Protein AF-A0A7S3QHR6-F1 (afdb_monomer_lite)

Sequence (155 aa):
MIGVDGLAINPASSTQLCAFLFGGAANLKTKVRTETTRVFKVARDEIPDKAMALYRERDAQPNEQSSDALDSDERQPDEFDSMKAAQLKALCKEYGLKVSGKKAELQERLRGHFLAVGQDSNEMQQDDFEELPTDELKQICVTRGLSPDGTRKAL

Structure (mmCIF, N/CA/C/O backbone):
data_AF-A0A7S3QHR6-F1
#
_entry.id   AF-A0A7S3QHR6-F1
#
loop_
_atom_site.group_PDB
_atom_site.id
_atom_site.type_symbol
_atom_site.label_atom_id
_atom_site.label_alt_id
_atom_site.label_comp_id
_atom_site.label_asym_id
_atom_site.label_entity_id
_atom_site.label_seq_id
_atom_site.pdbx_PDB_ins_code
_atom_site.Cartn_x
_atom_site.Cartn_y
_atom_site.Cartn_z
_atom_site.occupancy
_atom_site.B_iso_or_equiv
_atom_site.auth_seq_id
_atom_site.auth_comp_id
_atom_site.auth_asym_id
_atom_site.auth_atom_id
_atom_site.pdbx_PDB_model_num
ATOM 1 N N . MET A 1 1 ? 29.631 -16.824 -10.879 1.00 58.88 1 MET A N 1
ATOM 2 C CA . MET A 1 1 ? 28.511 -15.897 -11.147 1.00 58.88 1 MET A CA 1
ATOM 3 C C . MET A 1 1 ? 29.075 -14.489 -11.224 1.00 58.88 1 MET A C 1
ATOM 5 O O . MET A 1 1 ? 29.748 -14.072 -10.287 1.00 58.88 1 MET A O 1
ATOM 9 N N . ILE A 1 2 ? 28.886 -13.810 -12.353 1.00 69.88 2 ILE A N 1
ATOM 10 C CA . ILE A 1 2 ? 29.294 -12.412 -12.548 1.00 69.88 2 ILE A CA 1
ATOM 11 C C . ILE A 1 2 ? 28.082 -11.550 -12.188 1.00 69.88 2 ILE A C 1
ATOM 13 O O . ILE A 1 2 ? 26.972 -11.855 -12.622 1.00 69.88 2 ILE A O 1
ATOM 17 N N . GLY A 1 3 ? 28.278 -10.548 -11.335 1.00 62.84 3 GLY A N 1
ATOM 18 C CA . GLY A 1 3 ? 27.219 -9.632 -10.925 1.00 62.84 3 GLY A CA 1
ATOM 19 C C . GLY A 1 3 ? 26.941 -8.557 -11.966 1.00 62.84 3 GLY A C 1
ATOM 20 O O . GLY A 1 3 ? 27.655 -8.433 -12.957 1.00 62.84 3 GLY A O 1
ATOM 21 N N . VAL A 1 4 ? 25.901 -7.763 -11.715 1.00 64.25 4 VAL A N 1
ATOM 22 C CA . VAL A 1 4 ? 25.466 -6.658 -12.589 1.00 64.25 4 VAL A CA 1
ATOM 23 C C . VAL A 1 4 ? 26.580 -5.638 -12.869 1.00 64.25 4 VAL A C 1
ATOM 25 O O . VAL A 1 4 ? 26.637 -5.082 -13.959 1.00 64.25 4 VAL A O 1
ATOM 28 N N . ASP A 1 5 ? 27.527 -5.490 -11.940 1.00 63.56 5 ASP A N 1
ATOM 29 C CA . ASP A 1 5 ? 28.674 -4.580 -12.052 1.00 63.56 5 ASP A CA 1
ATOM 30 C C . ASP A 1 5 ? 29.863 -5.187 -12.827 1.00 63.56 5 ASP A C 1
ATOM 32 O O . ASP A 1 5 ? 30.954 -4.620 -12.851 1.00 63.56 5 ASP A O 1
ATOM 36 N N . GLY A 1 6 ? 29.716 -6.392 -13.391 1.00 66.56 6 GLY A N 1
ATOM 37 C CA . GLY A 1 6 ? 30.811 -7.123 -14.042 1.00 66.56 6 GLY A CA 1
ATOM 38 C C . GLY A 1 6 ? 31.851 -7.708 -13.075 1.00 66.56 6 GLY A C 1
ATOM 39 O O . GLY A 1 6 ? 32.764 -8.412 -13.505 1.00 66.56 6 GLY A O 1
ATOM 40 N N . LEU A 1 7 ? 31.711 -7.470 -11.766 1.00 72.25 7 LEU A N 1
ATOM 41 C CA . LEU A 1 7 ? 32.540 -8.073 -10.721 1.00 72.25 7 LEU A CA 1
ATOM 42 C C . LEU A 1 7 ? 32.029 -9.469 -10.336 1.00 72.25 7 LEU A C 1
ATOM 44 O O . LEU A 1 7 ? 30.829 -9.748 -10.360 1.00 72.25 7 LEU A O 1
ATOM 48 N N . ALA A 1 8 ? 32.945 -10.354 -9.939 1.00 78.25 8 ALA A N 1
ATOM 49 C CA . ALA A 1 8 ? 32.590 -11.667 -9.409 1.00 78.25 8 ALA A CA 1
ATOM 50 C C . ALA A 1 8 ? 31.777 -11.525 -8.107 1.00 78.25 8 ALA A C 1
ATOM 52 O O . ALA A 1 8 ? 32.209 -10.852 -7.170 1.00 78.25 8 ALA A O 1
ATOM 53 N N . ILE A 1 9 ? 30.609 -12.174 -8.048 1.00 78.69 9 ILE A N 1
ATOM 54 C CA . ILE A 1 9 ? 29.774 -12.210 -6.839 1.00 78.69 9 ILE A CA 1
ATOM 55 C C . ILE A 1 9 ? 30.421 -13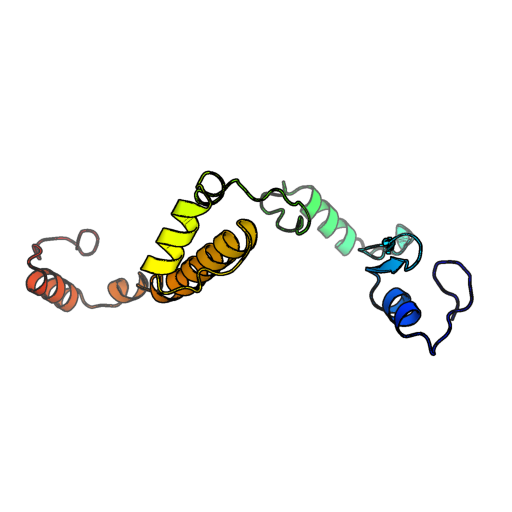.131 -5.810 1.00 78.69 9 ILE A C 1
ATOM 57 O O . ILE A 1 9 ? 30.798 -14.260 -6.135 1.00 78.69 9 ILE A O 1
ATOM 61 N N . ASN A 1 10 ? 30.474 -12.682 -4.557 1.00 82.62 10 ASN A N 1
ATOM 62 C CA . ASN A 1 10 ? 30.795 -13.540 -3.429 1.00 82.62 10 ASN A CA 1
ATOM 63 C C . ASN A 1 10 ? 29.533 -14.309 -2.979 1.00 82.62 10 ASN A C 1
ATOM 65 O O . ASN A 1 10 ? 28.631 -13.695 -2.401 1.00 82.62 10 ASN A O 1
ATOM 69 N N . PRO A 1 11 ? 29.460 -15.642 -3.166 1.00 81.38 11 PRO A N 1
ATOM 70 C CA . PRO A 1 11 ? 28.297 -16.436 -2.770 1.00 81.38 11 PRO A CA 1
ATOM 71 C C . PRO A 1 11 ? 28.110 -16.535 -1.248 1.00 81.38 11 PRO A C 1
ATOM 73 O O . PRO A 1 11 ? 27.046 -16.935 -0.795 1.00 81.38 11 PRO A O 1
ATOM 76 N N . ALA A 1 12 ? 29.105 -16.161 -0.440 1.00 88.00 12 ALA A N 1
ATOM 77 C CA . ALA A 1 12 ? 28.960 -16.089 1.014 1.00 88.00 12 ALA A CA 1
ATOM 78 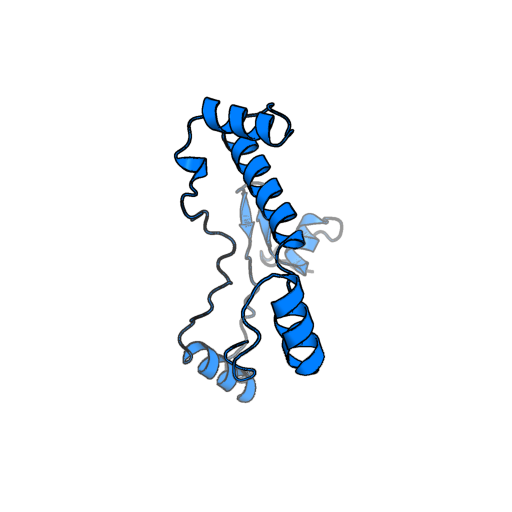C C . ALA A 1 12 ? 28.346 -14.757 1.493 1.00 88.00 12 ALA A C 1
ATOM 80 O O . ALA A 1 12 ? 28.041 -14.607 2.675 1.00 88.00 12 ALA A O 1
ATOM 81 N N . SER A 1 13 ? 28.175 -13.768 0.607 1.00 83.94 13 SER A N 1
ATOM 82 C CA . SER A 1 13 ? 27.611 -12.465 0.964 1.00 83.94 13 SER A CA 1
ATOM 83 C C . SER A 1 13 ? 26.102 -12.451 0.736 1.00 83.94 13 SER A C 1
ATOM 85 O O . SER A 1 13 ? 25.635 -12.317 -0.394 1.00 83.94 13 SER A O 1
ATOM 87 N N . SER A 1 14 ? 25.330 -12.528 1.823 1.00 82.00 14 SER A N 1
ATOM 88 C CA . SER A 1 14 ? 23.865 -12.435 1.770 1.00 82.00 14 SER A CA 1
ATOM 89 C C . SER A 1 14 ? 23.393 -11.133 1.122 1.00 82.00 14 SER A C 1
ATOM 91 O O . SER A 1 14 ? 22.438 -11.148 0.361 1.00 82.00 14 SER A O 1
ATOM 93 N N . THR A 1 15 ? 24.093 -10.018 1.339 1.00 74.12 15 THR A N 1
ATOM 94 C CA . THR A 1 15 ? 23.754 -8.728 0.725 1.00 74.12 15 THR A CA 1
ATOM 95 C C . THR A 1 15 ? 23.947 -8.744 -0.790 1.00 74.12 15 THR A C 1
ATOM 97 O O . THR A 1 15 ? 23.076 -8.270 -1.517 1.00 74.12 15 THR A O 1
ATOM 100 N N . GLN A 1 16 ? 25.060 -9.306 -1.281 1.00 75.94 16 GLN A N 1
ATOM 101 C CA . GLN A 1 16 ? 25.301 -9.420 -2.725 1.00 75.94 16 GLN A CA 1
ATOM 102 C C . GLN A 1 16 ? 24.342 -10.422 -3.372 1.00 75.94 16 GLN A C 1
ATOM 104 O O . GLN A 1 16 ? 23.852 -10.170 -4.470 1.00 75.94 16 GLN A O 1
ATOM 109 N N . LEU A 1 17 ? 24.021 -11.519 -2.679 1.00 79.00 17 LEU A N 1
ATOM 110 C CA . LEU A 1 17 ? 23.022 -12.484 -3.131 1.00 79.00 17 LEU A CA 1
ATOM 111 C C . LEU A 1 17 ? 21.611 -11.893 -3.147 1.00 79.00 17 LEU A C 1
ATOM 113 O O . LEU A 1 17 ? 20.915 -12.063 -4.137 1.00 79.00 17 LEU A O 1
ATOM 117 N N . CYS A 1 18 ? 21.193 -11.157 -2.118 1.00 73.50 18 CYS A N 1
ATOM 118 C CA . CYS A 1 18 ? 19.891 -10.489 -2.094 1.00 73.50 18 CYS A CA 1
ATOM 119 C C . CYS A 1 18 ? 19.776 -9.444 -3.209 1.00 73.50 18 CYS A C 1
ATOM 121 O O . CYS A 1 18 ? 18.768 -9.418 -3.912 1.00 73.50 18 CYS A O 1
ATOM 123 N N . ALA A 1 19 ? 20.827 -8.648 -3.442 1.00 72.38 19 ALA A N 1
ATOM 124 C CA . ALA A 1 19 ? 20.883 -7.738 -4.585 1.00 72.38 19 ALA A CA 1
ATOM 125 C C . ALA A 1 19 ? 20.758 -8.502 -5.919 1.00 72.38 19 ALA A C 1
ATOM 127 O O . ALA A 1 19 ? 19.963 -8.125 -6.782 1.00 72.38 19 ALA A O 1
ATOM 128 N N . PHE A 1 20 ? 21.482 -9.619 -6.063 1.00 73.19 20 PHE A N 1
ATOM 129 C CA . PHE A 1 20 ? 21.485 -10.450 -7.269 1.00 73.19 20 PHE A CA 1
ATOM 130 C C . PHE A 1 20 ? 20.242 -11.331 -7.458 1.00 73.19 20 PHE A C 1
ATOM 132 O O . PHE A 1 20 ? 19.916 -11.661 -8.596 1.00 73.19 20 PHE A O 1
ATOM 139 N N . LEU A 1 21 ? 19.467 -11.653 -6.423 1.00 76.88 21 LEU A N 1
ATOM 140 C CA . LEU A 1 21 ? 18.244 -12.472 -6.519 1.00 76.88 21 LEU A CA 1
ATOM 141 C C . LEU A 1 21 ? 16.973 -11.626 -6.595 1.00 76.88 21 LEU A C 1
ATOM 143 O O . LEU A 1 21 ? 16.134 -11.870 -7.456 1.00 76.88 21 LEU A O 1
ATOM 147 N N . PHE A 1 22 ? 16.865 -10.601 -5.751 1.00 71.44 22 PHE A N 1
ATOM 148 C CA . PHE A 1 22 ? 15.621 -9.850 -5.570 1.00 71.44 22 PHE A CA 1
ATOM 149 C C . PHE A 1 22 ? 15.689 -8.413 -6.096 1.00 71.44 22 PHE A C 1
ATOM 151 O O . PHE A 1 22 ? 14.651 -7.811 -6.342 1.00 71.44 22 PHE A O 1
ATOM 158 N N . GLY A 1 23 ? 16.891 -7.870 -6.336 1.00 67.31 23 GLY A N 1
ATOM 159 C CA . GLY A 1 23 ? 17.039 -6.429 -6.580 1.00 67.31 23 GLY A CA 1
ATOM 160 C C . GLY A 1 23 ? 16.729 -5.623 -5.310 1.00 67.31 23 GLY A C 1
ATOM 161 O O . GLY A 1 23 ? 16.272 -6.172 -4.308 1.00 67.31 23 GLY A O 1
ATOM 162 N N . GLY A 1 24 ? 17.029 -4.325 -5.292 1.00 64.31 24 GLY A N 1
ATOM 163 C CA . GLY A 1 24 ? 16.596 -3.461 -4.187 1.00 64.31 24 GLY A CA 1
ATOM 164 C C . GLY A 1 24 ? 17.467 -3.415 -2.925 1.00 64.31 24 GLY A C 1
ATOM 165 O O . GLY A 1 24 ? 17.002 -2.898 -1.909 1.00 64.31 24 GLY A O 1
ATOM 166 N N . ALA A 1 25 ? 18.716 -3.892 -2.939 1.00 64.06 25 ALA A N 1
ATOM 167 C CA . ALA A 1 25 ? 19.618 -3.672 -1.804 1.00 64.06 25 ALA A CA 1
ATOM 168 C C . ALA A 1 25 ? 20.186 -2.241 -1.836 1.00 64.06 25 ALA A C 1
ATOM 170 O O . ALA A 1 25 ? 20.760 -1.806 -2.831 1.00 64.06 25 ALA A O 1
ATOM 171 N N . ALA A 1 26 ? 20.077 -1.489 -0.740 1.00 68.38 26 ALA A N 1
ATOM 172 C CA . ALA A 1 26 ? 20.746 -0.194 -0.649 1.00 68.38 26 ALA A CA 1
ATOM 173 C C . ALA A 1 26 ? 22.270 -0.390 -0.662 1.00 68.38 26 ALA A C 1
ATOM 175 O O . ALA A 1 26 ? 22.810 -1.183 0.116 1.00 68.38 26 ALA A O 1
ATOM 176 N N . ASN A 1 27 ? 22.981 0.346 -1.519 1.00 67.00 27 ASN A N 1
ATOM 177 C CA . ASN A 1 27 ? 24.438 0.348 -1.479 1.00 67.00 27 ASN A CA 1
ATOM 178 C C . ASN A 1 27 ? 24.886 0.894 -0.113 1.00 67.00 27 ASN A C 1
ATOM 180 O O . ASN A 1 27 ? 24.547 2.014 0.264 1.00 67.00 27 ASN A O 1
ATOM 184 N N . LEU A 1 28 ? 25.654 0.109 0.644 1.00 61.06 28 LEU A N 1
ATOM 185 C CA . LEU A 1 28 ? 26.057 0.453 2.015 1.00 61.06 28 LEU A CA 1
ATOM 186 C C . LEU A 1 28 ? 26.847 1.771 2.105 1.00 61.06 28 LEU A C 1
ATOM 188 O O . LEU A 1 28 ? 26.809 2.426 3.146 1.00 61.06 28 LEU A O 1
ATOM 192 N N . LYS A 1 29 ? 27.537 2.163 1.025 1.00 66.19 29 LYS A N 1
ATOM 193 C CA . LYS A 1 29 ? 28.389 3.356 0.961 1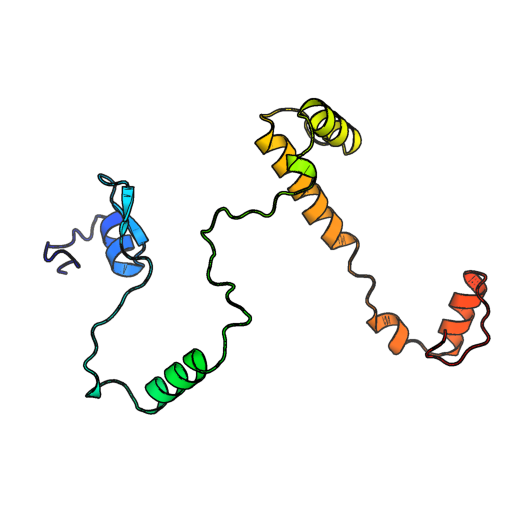.00 66.19 29 LYS A CA 1
ATOM 194 C C . LYS A 1 29 ? 27.643 4.594 0.467 1.00 66.19 29 LYS A C 1
ATOM 196 O O . LYS A 1 29 ? 27.858 5.671 1.009 1.00 66.19 29 LYS A O 1
ATOM 201 N N . THR A 1 30 ? 26.785 4.461 -0.544 1.00 71.12 30 THR A N 1
ATOM 202 C CA . THR A 1 30 ? 26.057 5.607 -1.123 1.00 71.12 30 THR A CA 1
ATOM 203 C C . THR A 1 30 ? 24.641 5.761 -0.578 1.00 71.12 30 THR A C 1
ATOM 205 O O . THR A 1 30 ? 24.023 6.791 -0.817 1.00 71.12 30 THR A O 1
ATOM 208 N N . LYS A 1 31 ? 24.118 4.759 0.145 1.00 73.12 31 LYS A N 1
ATOM 209 C CA . LYS A 1 31 ? 22.733 4.668 0.651 1.00 73.12 31 LYS A CA 1
ATOM 210 C C . LYS A 1 31 ? 21.650 4.764 -0.433 1.00 73.12 31 LYS A C 1
ATOM 212 O O . LYS A 1 31 ? 20.470 4.722 -0.109 1.00 73.12 31 LYS A O 1
ATOM 217 N N . VAL A 1 32 ? 22.038 4.823 -1.706 1.00 73.75 32 VAL A N 1
ATOM 218 C CA . VAL A 1 32 ? 21.125 4.807 -2.847 1.00 73.75 32 VAL A CA 1
ATOM 219 C C . VAL A 1 32 ? 20.635 3.377 -3.052 1.00 73.75 32 VAL A C 1
ATOM 221 O O . VAL A 1 32 ? 21.426 2.426 -3.038 1.00 73.75 32 VAL A O 1
ATOM 224 N N . ARG A 1 33 ? 19.320 3.226 -3.213 1.00 67.50 33 ARG A N 1
ATOM 225 C CA . ARG A 1 33 ? 18.674 1.952 -3.529 1.00 67.50 33 ARG A CA 1
ATOM 226 C C . ARG A 1 33 ? 19.114 1.533 -4.930 1.00 67.50 33 ARG A C 1
ATOM 228 O O . ARG A 1 33 ? 18.871 2.265 -5.886 1.00 67.50 33 ARG A O 1
ATOM 235 N N . THR A 1 34 ? 19.814 0.408 -5.055 1.00 62.66 34 THR A N 1
ATOM 236 C CA . THR A 1 34 ? 20.073 -0.148 -6.386 1.00 62.66 34 THR A CA 1
ATOM 237 C C . THR A 1 34 ? 18.766 -0.729 -6.921 1.00 62.66 34 THR A C 1
ATOM 239 O O . THR A 1 34 ? 17.954 -1.220 -6.141 1.00 62.66 34 THR A O 1
ATOM 242 N N . GLU A 1 35 ? 18.545 -0.553 -8.224 1.00 62.38 35 GLU A N 1
ATOM 243 C CA . GLU A 1 35 ? 17.353 -0.876 -9.027 1.00 62.38 35 GLU A CA 1
ATOM 244 C C . GLU A 1 35 ? 16.190 -1.582 -8.300 1.00 62.38 35 GLU A C 1
ATOM 246 O O . GLU A 1 35 ? 16.293 -2.729 -7.858 1.00 62.38 35 GLU A O 1
ATOM 251 N N . THR A 1 36 ? 15.047 -0.892 -8.236 1.00 63.09 36 THR A N 1
ATOM 252 C CA . THR A 1 36 ? 13.786 -1.407 -7.675 1.00 63.09 36 THR A CA 1
ATOM 253 C C . THR A 1 36 ? 13.139 -2.473 -8.566 1.00 63.09 36 THR A C 1
ATOM 255 O O . THR A 1 36 ? 12.481 -3.375 -8.057 1.00 63.09 36 THR A O 1
ATOM 258 N N . THR A 1 37 ? 13.375 -2.413 -9.881 1.00 59.16 37 THR A N 1
ATOM 259 C CA . THR A 1 37 ? 12.800 -3.328 -10.876 1.00 59.16 37 THR A CA 1
ATOM 260 C C . THR A 1 37 ? 13.884 -3.777 -11.842 1.00 59.16 37 THR A C 1
ATOM 262 O O . THR A 1 37 ? 14.614 -2.948 -12.382 1.00 59.16 37 THR A O 1
ATOM 265 N N . ARG A 1 38 ? 13.972 -5.086 -12.105 1.00 63.16 38 ARG A N 1
ATOM 266 C CA . ARG A 1 38 ? 14.886 -5.609 -13.127 1.00 63.16 38 ARG A CA 1
ATOM 267 C C . ARG A 1 38 ? 14.321 -5.377 -14.511 1.00 63.16 38 ARG A C 1
ATOM 269 O O . ARG A 1 38 ? 13.268 -5.916 -14.845 1.00 63.16 38 ARG A O 1
ATOM 276 N N . VAL A 1 39 ? 15.069 -4.652 -15.332 1.00 66.12 39 VAL A N 1
ATOM 277 C CA . VAL A 1 39 ? 14.792 -4.548 -16.763 1.00 66.12 39 VAL A CA 1
ATOM 278 C C . VAL A 1 39 ? 15.716 -5.510 -17.493 1.00 66.12 39 VAL A C 1
ATOM 280 O O . VAL A 1 39 ? 16.923 -5.290 -17.593 1.00 66.12 39 VAL A O 1
ATOM 283 N N . PHE A 1 40 ? 15.150 -6.592 -18.016 1.00 68.94 40 PHE A N 1
ATOM 284 C CA . PHE A 1 40 ? 15.869 -7.444 -18.953 1.00 68.94 40 PHE A CA 1
ATOM 285 C C . PHE A 1 40 ? 15.835 -6.778 -20.327 1.00 68.94 40 PHE A C 1
ATOM 287 O O . PHE A 1 40 ? 14.766 -6.487 -20.863 1.00 68.94 40 PHE A O 1
ATOM 294 N N . LYS A 1 41 ? 17.011 -6.519 -20.901 1.00 78.75 41 LYS A N 1
ATOM 295 C CA . LYS A 1 41 ? 17.123 -6.049 -22.283 1.00 78.75 41 LYS A CA 1
ATOM 296 C C . LYS A 1 41 ? 16.882 -7.243 -23.204 1.00 78.75 41 LYS A C 1
ATOM 298 O O . LYS A 1 41 ? 17.807 -7.998 -23.478 1.00 78.75 41 LYS A O 1
ATOM 303 N N . VAL A 1 42 ? 15.633 -7.425 -23.617 1.00 81.25 42 VAL A N 1
ATOM 304 C CA . VAL A 1 42 ? 15.209 -8.469 -24.558 1.00 81.25 42 VAL A CA 1
ATOM 305 C C . VAL A 1 42 ? 15.092 -7.846 -25.947 1.00 81.25 42 VAL A C 1
ATOM 307 O O . VAL A 1 42 ? 14.566 -6.738 -26.086 1.00 81.25 42 VAL A O 1
ATOM 310 N N . ALA A 1 43 ? 15.615 -8.523 -26.971 1.00 87.69 43 ALA A N 1
ATOM 311 C CA . ALA A 1 43 ? 15.465 -8.061 -28.346 1.00 87.69 43 ALA A CA 1
ATOM 312 C C . ALA A 1 43 ? 13.978 -8.036 -28.724 1.00 87.69 43 ALA A C 1
ATOM 314 O O . ALA A 1 43 ? 13.204 -8.900 -28.318 1.00 87.69 43 ALA A O 1
ATOM 315 N N . ARG A 1 44 ? 13.565 -7.042 -29.517 1.00 84.19 44 ARG A N 1
ATOM 316 C CA . ARG A 1 44 ? 12.155 -6.821 -29.875 1.00 84.19 44 ARG A CA 1
ATOM 317 C C . ARG A 1 44 ? 11.490 -8.067 -30.476 1.00 84.19 44 ARG A C 1
ATOM 319 O O . ARG A 1 44 ? 10.301 -8.264 -30.226 1.00 84.19 44 ARG A O 1
ATOM 326 N N . ASP A 1 45 ? 12.260 -8.860 -31.217 1.00 88.94 45 ASP A N 1
ATOM 327 C CA . ASP A 1 45 ? 11.824 -10.050 -31.957 1.00 88.94 45 ASP A CA 1
ATOM 328 C C . ASP A 1 45 ? 11.587 -11.275 -31.058 1.00 88.94 45 ASP A C 1
ATOM 330 O O . ASP A 1 45 ? 10.859 -12.189 -31.432 1.00 88.94 45 ASP A O 1
ATOM 334 N N . GLU A 1 46 ? 12.170 -11.298 -29.857 1.00 90.38 46 GLU A N 1
ATOM 335 C CA . GLU A 1 46 ? 12.003 -12.396 -28.893 1.00 90.38 46 GLU A CA 1
ATOM 336 C C . GLU A 1 46 ? 10.738 -12.234 -28.036 1.00 90.38 46 GLU A C 1
ATOM 338 O O . GLU A 1 46 ? 10.348 -13.148 -27.309 1.00 90.38 46 GLU A O 1
ATOM 343 N N . ILE A 1 47 ? 10.084 -11.070 -28.104 1.00 86.75 47 ILE A N 1
ATOM 344 C CA . ILE A 1 47 ? 8.889 -10.769 -27.318 1.00 86.75 47 ILE A CA 1
ATOM 345 C C . ILE A 1 47 ? 7.656 -11.262 -28.086 1.00 86.75 47 ILE A C 1
ATOM 347 O O . ILE A 1 47 ? 7.371 -10.728 -29.159 1.00 86.75 47 ILE A O 1
ATOM 351 N N . PRO A 1 48 ? 6.865 -12.208 -27.541 1.00 93.38 48 PRO A N 1
ATOM 352 C CA . PRO A 1 48 ? 5.659 -12.687 -28.207 1.00 93.38 48 PRO A CA 1
ATOM 353 C C . PRO A 1 48 ? 4.671 -11.552 -28.501 1.00 93.38 48 PRO A C 1
ATOM 355 O O . PRO A 1 48 ? 4.409 -10.710 -27.637 1.00 93.38 48 PRO A O 1
ATOM 358 N N . ASP A 1 49 ? 4.033 -11.583 -29.673 1.00 90.75 49 ASP A N 1
ATOM 359 C CA . ASP A 1 49 ? 3.059 -10.560 -30.093 1.00 90.75 49 ASP A CA 1
ATOM 360 C C . ASP A 1 49 ? 1.919 -10.378 -29.088 1.00 90.75 49 ASP A C 1
ATOM 362 O O . ASP A 1 49 ? 1.471 -9.261 -28.823 1.00 90.75 49 ASP A O 1
ATOM 366 N N . LYS A 1 50 ? 1.503 -11.479 -28.452 1.00 90.94 50 LYS A N 1
ATOM 367 C CA . LYS A 1 50 ? 0.505 -11.472 -27.381 1.00 90.94 50 LYS A CA 1
ATOM 368 C C . LYS A 1 50 ? 0.944 -10.619 -26.186 1.00 90.94 50 LYS A C 1
ATOM 370 O O . LYS A 1 50 ? 0.131 -9.876 -25.651 1.00 90.94 50 LYS A O 1
ATOM 375 N N . ALA A 1 51 ? 2.212 -10.701 -25.774 1.00 85.50 51 ALA A N 1
ATOM 376 C CA . ALA A 1 51 ? 2.731 -9.897 -24.668 1.00 85.50 51 ALA A CA 1
ATOM 377 C C . ALA A 1 51 ? 2.754 -8.408 -25.043 1.00 85.50 51 ALA A C 1
ATOM 379 O O . ALA A 1 51 ? 2.313 -7.569 -24.264 1.00 85.50 51 ALA A O 1
ATOM 380 N N . MET A 1 52 ? 3.175 -8.083 -26.269 1.00 87.38 52 MET A N 1
ATOM 381 C CA . MET A 1 52 ? 3.185 -6.703 -26.768 1.00 87.38 52 MET A CA 1
ATOM 382 C C . MET A 1 52 ? 1.795 -6.078 -26.860 1.00 87.38 52 MET A C 1
ATOM 384 O O . MET A 1 52 ? 1.647 -4.890 -26.576 1.00 87.38 52 MET A O 1
ATOM 388 N N . ALA A 1 53 ? 0.785 -6.850 -27.264 1.00 91.12 53 ALA A N 1
ATOM 389 C CA . ALA A 1 53 ? -0.595 -6.380 -27.315 1.00 91.12 53 ALA A CA 1
ATOM 390 C C . ALA A 1 53 ? -1.117 -6.010 -25.916 1.00 91.12 53 ALA A C 1
ATOM 392 O O . ALA A 1 53 ? -1.688 -4.936 -25.755 1.00 91.12 53 ALA A O 1
ATOM 393 N N . LEU A 1 54 ? -0.831 -6.837 -24.903 1.00 88.62 54 LEU A N 1
ATOM 394 C CA . LEU A 1 54 ? -1.233 -6.585 -23.514 1.00 88.62 54 LEU A CA 1
ATOM 395 C C . LEU A 1 54 ? -0.602 -5.311 -22.931 1.00 88.62 54 LEU A C 1
ATOM 397 O O . LEU A 1 54 ? -1.277 -4.556 -22.236 1.00 88.62 54 LEU A O 1
ATOM 401 N N . TYR A 1 55 ? 0.678 -5.045 -23.219 1.00 84.31 55 TYR A N 1
ATOM 402 C CA . TYR A 1 55 ? 1.322 -3.798 -22.783 1.00 84.31 55 TYR A CA 1
ATOM 403 C C . TYR A 1 55 ? 0.693 -2.568 -23.443 1.00 84.31 55 TYR A C 1
ATOM 405 O O . TYR A 1 55 ? 0.414 -1.586 -22.766 1.00 84.31 55 TYR A O 1
ATOM 413 N N . ARG A 1 56 ? 0.402 -2.642 -24.748 1.00 90.31 56 ARG A N 1
ATOM 414 C CA . ARG A 1 56 ? -0.262 -1.549 -25.477 1.00 90.31 56 ARG A CA 1
ATOM 415 C C . ARG A 1 56 ? -1.664 -1.266 -24.949 1.00 90.31 56 ARG A C 1
ATOM 417 O O . ARG A 1 56 ? -2.049 -0.109 -24.871 1.00 90.31 56 ARG A O 1
ATOM 424 N N . GLU A 1 57 ? -2.418 -2.309 -24.613 1.00 89.19 57 GLU A N 1
ATOM 425 C CA . GLU A 1 57 ? -3.758 -2.177 -24.042 1.00 89.19 57 GLU A CA 1
ATOM 426 C C . GLU A 1 57 ? -3.715 -1.507 -22.664 1.00 89.19 57 GLU A C 1
ATOM 428 O O . GLU A 1 57 ? -4.499 -0.598 -22.409 1.00 89.19 57 GLU A O 1
ATOM 433 N N . ARG A 1 58 ? -2.752 -1.886 -21.815 1.00 81.19 58 ARG A N 1
ATOM 434 C CA . ARG A 1 58 ? -2.522 -1.241 -20.515 1.00 81.19 58 ARG A CA 1
ATOM 435 C C . ARG A 1 58 ? -2.164 0.235 -20.659 1.00 81.19 58 ARG A C 1
ATOM 437 O O . ARG A 1 58 ? -2.759 1.054 -19.976 1.00 81.19 58 ARG A O 1
ATOM 444 N N . ASP A 1 59 ? -1.218 0.565 -21.535 1.00 81.00 59 ASP A N 1
ATOM 445 C CA . ASP A 1 59 ? -0.764 1.949 -21.724 1.00 81.00 59 ASP A CA 1
ATOM 446 C C . ASP A 1 59 ? -1.843 2.829 -22.387 1.00 81.00 59 ASP A C 1
ATOM 448 O O . ASP A 1 59 ? -1.841 4.048 -22.219 1.00 81.00 59 ASP A O 1
ATOM 452 N N . ALA A 1 60 ? -2.767 2.224 -23.146 1.00 83.69 60 ALA A N 1
ATOM 453 C CA . ALA A 1 60 ? -3.908 2.904 -23.757 1.00 83.69 60 ALA A CA 1
ATOM 454 C C . ALA A 1 60 ? -5.075 3.131 -22.783 1.00 83.69 60 ALA A C 1
ATOM 456 O O . ALA A 1 60 ? -5.884 4.033 -23.012 1.00 83.69 60 ALA A O 1
ATOM 457 N N . GLN A 1 61 ? -5.180 2.334 -21.715 1.00 77.69 61 GLN A N 1
ATOM 458 C CA . GLN A 1 61 ? -6.133 2.584 -20.640 1.00 77.69 61 GLN A CA 1
ATOM 459 C C . GLN A 1 61 ? -5.575 3.703 -19.740 1.00 77.69 61 GLN A C 1
ATOM 461 O O . GLN A 1 61 ? -4.515 3.527 -19.137 1.00 77.69 61 GLN A O 1
ATOM 466 N N . PRO A 1 62 ? -6.234 4.875 -19.641 1.00 63.88 62 PRO A N 1
ATOM 467 C CA . PRO A 1 62 ? -5.811 5.915 -18.714 1.00 63.88 62 PRO A CA 1
ATOM 468 C C . PRO A 1 62 ? -5.846 5.347 -17.293 1.00 63.88 62 PRO A C 1
ATOM 470 O O . PRO A 1 62 ? -6.831 4.755 -16.858 1.00 63.88 62 PRO A O 1
ATOM 473 N N . ASN A 1 63 ? -4.724 5.480 -16.598 1.00 57.41 63 ASN A N 1
ATOM 474 C CA . ASN A 1 63 ? -4.479 4.885 -15.296 1.00 57.41 63 ASN A CA 1
ATOM 475 C C . ASN A 1 63 ? -5.339 5.564 -14.209 1.00 57.41 63 ASN A C 1
ATOM 477 O O . ASN A 1 63 ? -4.860 6.461 -13.523 1.00 57.41 63 ASN A O 1
ATOM 481 N N . GLU A 1 64 ? -6.603 5.165 -14.046 1.00 56.09 64 GLU A N 1
ATOM 482 C CA . GLU A 1 64 ? -7.459 5.637 -12.938 1.00 56.09 64 GLU A CA 1
ATOM 483 C C . GLU A 1 64 ? -7.176 4.906 -11.610 1.00 56.09 64 GLU A C 1
ATOM 485 O O . GLU A 1 64 ? -7.780 5.203 -10.582 1.00 56.09 64 GLU A O 1
ATOM 490 N N . GLN A 1 65 ? -6.220 3.972 -11.598 1.00 49.28 65 GLN A N 1
ATOM 491 C CA . GLN A 1 65 ? -5.771 3.257 -10.403 1.00 49.28 65 GLN A CA 1
ATOM 492 C C . GLN A 1 65 ? -4.243 3.117 -10.389 1.00 49.28 65 GLN A C 1
ATOM 494 O O . GLN A 1 65 ? -3.688 2.020 -10.362 1.00 49.28 65 GLN A O 1
ATOM 499 N N . SER A 1 66 ? -3.528 4.244 -10.350 1.00 45.94 66 SER A N 1
ATOM 500 C CA . SER A 1 66 ? -2.127 4.248 -9.928 1.00 45.94 66 SER A CA 1
ATOM 501 C C . SER A 1 66 ? -2.044 4.086 -8.403 1.00 45.94 66 SER A C 1
ATOM 503 O O . SER A 1 66 ? -1.831 5.056 -7.679 1.00 45.94 66 SER A O 1
ATOM 505 N N . SER A 1 67 ? -2.199 2.861 -7.897 1.00 45.81 67 SER A N 1
ATOM 506 C CA . SER A 1 67 ? -1.791 2.506 -6.527 1.00 45.81 67 SER A CA 1
ATOM 507 C C . SER A 1 67 ? -0.301 2.134 -6.426 1.00 45.81 67 SER A C 1
ATOM 509 O O . SER A 1 67 ? 0.156 1.723 -5.366 1.00 45.81 67 SER A O 1
ATOM 511 N N . ASP A 1 68 ? 0.474 2.303 -7.504 1.00 40.72 68 ASP A N 1
ATOM 512 C CA . ASP A 1 68 ? 1.906 1.960 -7.585 1.00 40.72 68 ASP A CA 1
ATOM 513 C C . ASP A 1 68 ? 2.856 3.143 -7.295 1.00 40.72 68 ASP A C 1
ATOM 515 O O . ASP A 1 68 ? 3.985 3.212 -7.778 1.00 40.72 68 ASP A O 1
ATOM 519 N N . ALA A 1 69 ? 2.412 4.067 -6.438 1.00 45.72 69 ALA A N 1
ATOM 520 C CA . ALA A 1 69 ? 3.237 5.102 -5.816 1.00 45.72 69 ALA A CA 1
ATOM 521 C C . ALA A 1 69 ? 3.315 4.899 -4.290 1.00 45.72 69 ALA A C 1
ATOM 523 O O . ALA A 1 69 ? 3.042 5.806 -3.510 1.00 45.72 69 ALA A O 1
ATOM 524 N N . LEU A 1 70 ? 3.707 3.707 -3.832 1.00 46.25 70 LEU A N 1
ATOM 525 C CA . LEU A 1 70 ? 4.106 3.487 -2.433 1.00 46.25 70 LEU A CA 1
ATOM 526 C C . LEU A 1 70 ? 5.556 3.956 -2.197 1.00 46.25 70 LEU A C 1
ATOM 528 O O . LEU A 1 70 ? 6.403 3.162 -1.802 1.00 46.25 70 LEU A O 1
ATOM 532 N N . ASP A 1 71 ? 5.843 5.225 -2.503 1.00 46.03 71 ASP A N 1
ATOM 533 C CA . ASP A 1 71 ? 6.892 6.055 -1.876 1.00 46.03 71 ASP A CA 1
ATOM 534 C C . ASP A 1 71 ? 6.760 7.503 -2.378 1.00 46.03 71 ASP A C 1
ATOM 536 O O . ASP A 1 71 ? 7.613 8.060 -3.068 1.00 46.03 71 ASP A O 1
ATOM 540 N N . SER A 1 72 ? 5.621 8.122 -2.097 1.00 43.47 72 SER A N 1
ATOM 541 C CA . SER A 1 72 ? 5.537 9.575 -2.037 1.00 43.47 72 SER A CA 1
ATOM 542 C C . SER A 1 72 ? 4.994 9.892 -0.658 1.00 43.47 72 SER A C 1
ATOM 544 O O . SER A 1 72 ? 3.867 9.530 -0.331 1.00 43.47 72 SER A O 1
ATOM 546 N N . ASP A 1 73 ? 5.822 10.526 0.168 1.00 48.94 73 ASP A N 1
ATOM 547 C CA . ASP A 1 73 ? 5.470 11.117 1.464 1.00 48.94 73 ASP A CA 1
ATOM 548 C C . ASP A 1 73 ? 4.493 12.302 1.282 1.00 48.94 73 ASP A C 1
ATOM 550 O O . ASP A 1 73 ? 4.605 13.336 1.925 1.00 48.94 73 ASP A O 1
ATOM 554 N N . GLU A 1 74 ? 3.521 12.172 0.378 1.00 48.41 74 GLU A N 1
ATOM 555 C CA . GLU A 1 74 ? 2.378 13.065 0.237 1.00 48.41 74 GLU A CA 1
ATOM 556 C C . GLU A 1 74 ? 1.229 12.495 1.066 1.00 48.41 74 GLU A C 1
ATOM 558 O O . GLU A 1 74 ? 0.161 12.137 0.567 1.00 48.41 74 GLU A O 1
ATOM 563 N N . ARG A 1 75 ? 1.460 12.376 2.379 1.00 59.66 75 ARG A N 1
ATOM 564 C CA . ARG A 1 75 ? 0.344 12.209 3.309 1.00 59.66 75 ARG A CA 1
ATOM 565 C C . ARG A 1 75 ? -0.524 13.453 3.191 1.00 59.66 75 ARG A C 1
ATOM 567 O O . ARG A 1 75 ? -0.039 14.562 3.421 1.00 59.66 75 ARG A O 1
ATOM 574 N N . GLN A 1 76 ? -1.796 13.269 2.833 1.00 64.19 76 GLN A N 1
ATOM 575 C CA . GLN A 1 76 ? -2.760 14.352 2.953 1.00 64.19 76 GLN A CA 1
ATOM 576 C C . GLN A 1 76 ? -2.697 14.887 4.391 1.00 64.19 76 GLN A C 1
ATOM 578 O O . GLN A 1 76 ? -2.592 14.091 5.328 1.00 64.19 76 GLN A O 1
ATOM 583 N N . PRO A 1 77 ? -2.680 16.216 4.579 1.00 68.06 77 PRO A N 1
ATOM 584 C CA . PRO A 1 77 ? -2.653 16.788 5.913 1.00 68.06 77 PRO A CA 1
ATOM 585 C C . PRO A 1 77 ? -3.931 16.373 6.642 1.00 68.06 77 PRO A C 1
ATOM 587 O O . PRO A 1 77 ? -5.026 16.808 6.284 1.00 68.06 77 PRO A O 1
ATOM 590 N N . ASP A 1 78 ? -3.788 15.529 7.661 1.00 77.75 78 ASP A N 1
ATOM 591 C CA . ASP A 1 78 ? -4.926 15.088 8.461 1.00 77.75 78 ASP A CA 1
ATOM 592 C C . ASP A 1 78 ? -5.297 16.167 9.485 1.00 77.75 78 ASP A C 1
ATOM 594 O O . ASP A 1 78 ? -4.490 17.028 9.857 1.00 77.75 78 ASP A O 1
ATOM 598 N N . GLU A 1 79 ? -6.495 16.060 10.058 1.00 83.94 79 GLU A N 1
ATOM 599 C CA . GLU A 1 79 ? -6.946 16.919 11.160 1.00 83.94 79 GLU A CA 1
ATOM 600 C C . GLU A 1 79 ? -5.926 16.963 12.318 1.00 83.94 79 GLU A C 1
ATOM 602 O O . GLU A 1 79 ? -5.654 18.025 12.892 1.00 83.94 79 GLU A O 1
ATOM 607 N N . PHE A 1 80 ? -5.260 15.836 12.595 1.00 86.00 80 PHE A N 1
ATOM 608 C CA . PHE A 1 80 ? -4.238 15.724 13.637 1.00 86.00 80 PHE A CA 1
ATOM 609 C C . PHE A 1 80 ? -2.973 16.555 13.374 1.00 86.00 80 PHE A C 1
ATOM 611 O O . PHE A 1 80 ? -2.240 16.852 14.326 1.00 86.00 80 PHE A O 1
ATOM 618 N N . ASP A 1 81 ? -2.687 16.944 12.128 1.00 86.19 81 ASP A N 1
ATOM 619 C CA . ASP A 1 81 ? -1.514 17.758 11.783 1.00 86.19 81 ASP A CA 1
ATOM 620 C C . ASP A 1 81 ? -1.692 19.220 12.199 1.00 86.19 81 ASP A C 1
ATOM 622 O O . ASP A 1 81 ? -0.751 19.836 12.726 1.00 86.19 81 ASP A O 1
ATOM 626 N N . SER A 1 82 ? -2.928 19.713 12.112 1.00 86.56 82 SER A N 1
ATOM 627 C CA . SER A 1 82 ? -3.330 21.053 12.555 1.00 86.56 82 SER A CA 1
ATOM 628 C C . SER A 1 82 ? -3.384 21.212 14.086 1.00 86.56 82 SER A C 1
ATOM 630 O O . SER A 1 82 ? -3.218 22.318 14.609 1.00 86.56 82 SER A O 1
ATOM 632 N N . MET A 1 83 ? -3.546 20.112 14.832 1.00 86.56 83 MET A N 1
ATOM 633 C CA . MET A 1 83 ? -3.680 20.140 16.290 1.00 86.56 83 MET A CA 1
ATOM 634 C C . MET A 1 83 ? -2.362 20.426 17.024 1.00 86.56 83 MET A C 1
ATOM 636 O O . MET A 1 83 ? -1.263 19.995 16.646 1.00 86.56 83 MET A O 1
ATOM 640 N N . LYS A 1 84 ? -2.467 21.126 18.160 1.00 89.56 84 LYS A N 1
ATOM 641 C CA . LYS A 1 84 ? -1.328 21.357 19.063 1.00 89.56 84 LYS A CA 1
ATOM 642 C C . LYS A 1 84 ? -1.009 20.090 19.856 1.00 89.56 84 LYS A C 1
ATOM 644 O O . LYS A 1 84 ? -1.894 19.327 20.228 1.00 89.56 84 LYS A O 1
ATOM 649 N N . ALA A 1 85 ? 0.259 19.916 20.234 1.00 85.94 85 ALA A N 1
ATOM 650 C CA . ALA A 1 85 ? 0.695 18.760 21.026 1.00 85.94 85 ALA A CA 1
ATOM 651 C C . ALA A 1 85 ? -0.069 18.600 22.358 1.00 85.94 85 ALA A C 1
ATOM 653 O O . ALA A 1 85 ? -0.249 17.481 22.823 1.00 85.94 85 ALA A O 1
ATOM 654 N N . ALA A 1 86 ? -0.544 19.694 22.965 1.00 89.12 86 ALA A N 1
ATOM 655 C CA . ALA A 1 86 ? -1.382 19.636 24.164 1.00 89.12 86 ALA A CA 1
ATOM 656 C C . ALA A 1 86 ? -2.759 18.995 23.898 1.00 89.12 86 ALA A C 1
ATOM 658 O O . ALA A 1 86 ? -3.216 18.195 24.706 1.00 89.12 86 ALA A O 1
ATOM 659 N N . GLN A 1 87 ? -3.379 19.296 22.751 1.00 90.06 87 GLN A N 1
ATOM 660 C CA . GLN A 1 87 ? -4.669 18.728 22.340 1.00 90.06 87 GLN A CA 1
ATOM 661 C C . GLN A 1 87 ? -4.528 17.242 22.000 1.00 90.06 87 GLN A C 1
ATOM 663 O O . GLN A 1 87 ? -5.295 16.428 22.498 1.00 90.06 87 GLN A O 1
ATOM 668 N N . LEU A 1 88 ? -3.478 16.867 21.260 1.00 90.94 88 LEU A N 1
ATOM 669 C CA . LEU A 1 88 ? -3.189 15.460 20.949 1.00 90.94 88 LEU A CA 1
ATOM 670 C C . LEU A 1 88 ? -2.978 14.620 22.219 1.00 90.94 88 LEU A C 1
ATOM 672 O O . LEU A 1 88 ? -3.418 13.476 22.294 1.00 90.94 88 LEU A O 1
ATOM 676 N N . LYS A 1 89 ? -2.338 15.192 23.246 1.00 90.12 89 LYS A N 1
ATOM 677 C CA . LYS A 1 89 ? -2.170 14.538 24.552 1.00 90.12 89 LYS A CA 1
ATOM 678 C C . LYS A 1 89 ? -3.483 14.398 25.320 1.00 90.12 89 LYS A C 1
ATOM 680 O O . LYS A 1 89 ? -3.673 13.373 25.969 1.00 90.12 89 LYS A O 1
ATOM 685 N N . ALA A 1 90 ? -4.353 15.409 25.265 1.00 92.44 90 ALA A N 1
ATOM 686 C CA . ALA A 1 90 ? -5.679 15.346 25.872 1.00 92.44 90 ALA A CA 1
ATOM 687 C C . ALA A 1 90 ? -6.517 14.238 25.222 1.00 92.44 90 ALA A C 1
ATOM 689 O O . ALA A 1 90 ? -6.989 13.362 25.937 1.00 92.44 90 ALA A O 1
ATOM 690 N N . LEU A 1 91 ? -6.553 14.187 23.886 1.00 89.56 91 LEU A N 1
ATOM 691 C CA . LEU A 1 91 ? -7.227 13.122 23.139 1.00 89.56 91 LEU A CA 1
ATOM 692 C C . LEU A 1 91 ? -6.658 11.743 23.480 1.00 89.56 91 LEU A C 1
ATOM 694 O O . LEU A 1 91 ? -7.411 10.831 23.800 1.00 89.56 91 LEU A O 1
ATOM 698 N N . CYS A 1 92 ? -5.329 11.584 23.510 1.00 90.75 92 CYS A N 1
ATOM 699 C CA . CYS A 1 92 ? -4.732 10.313 23.935 1.00 90.75 92 CYS A CA 1
ATOM 700 C C . CYS A 1 92 ? -5.210 9.902 25.335 1.00 90.75 92 CYS A C 1
ATOM 702 O O . CYS A 1 92 ? -5.493 8.734 25.558 1.00 90.75 92 CYS A O 1
ATOM 704 N N . LYS A 1 93 ? -5.331 10.847 26.273 1.00 92.38 93 LYS A N 1
ATOM 705 C CA . LYS A 1 93 ? -5.810 10.562 27.630 1.00 92.38 93 LYS A CA 1
ATOM 706 C C . LYS A 1 93 ? -7.296 10.185 27.659 1.00 92.38 93 LYS A C 1
ATOM 708 O O . LYS A 1 93 ? -7.653 9.288 28.415 1.00 92.38 93 LYS A O 1
ATOM 713 N N . GLU A 1 94 ? -8.131 10.848 26.863 1.00 91.38 94 GLU A N 1
ATOM 714 C CA . GLU A 1 94 ? -9.568 10.555 26.741 1.00 91.38 94 GLU A CA 1
ATOM 715 C C . GLU A 1 94 ? -9.814 9.149 26.185 1.00 91.38 94 GLU A C 1
ATOM 717 O O . GLU A 1 94 ? -10.614 8.404 26.742 1.00 91.38 94 GLU A O 1
ATOM 722 N N . TYR A 1 95 ? -9.047 8.744 25.170 1.00 89.00 95 TYR A N 1
ATOM 723 C CA . TYR A 1 95 ? -9.101 7.393 24.598 1.00 89.00 95 TYR A CA 1
ATOM 724 C C . TYR A 1 95 ? -8.296 6.346 25.394 1.00 89.00 95 TYR A C 1
ATOM 726 O O . TYR A 1 95 ? -8.107 5.227 24.928 1.00 89.00 95 TYR A O 1
ATOM 734 N N . GLY A 1 96 ? -7.767 6.686 26.577 1.00 89.50 96 GLY A N 1
ATOM 735 C CA . GLY A 1 96 ? -6.987 5.752 27.405 1.00 89.50 96 GLY A CA 1
ATOM 736 C C . GLY A 1 96 ? -5.641 5.318 26.799 1.00 89.50 96 GLY A C 1
ATOM 737 O O . GLY A 1 96 ? -5.015 4.367 27.269 1.00 89.50 96 GLY A O 1
ATOM 738 N N . LEU A 1 97 ? -5.163 6.018 25.771 1.00 89.12 97 LEU A N 1
ATOM 739 C CA . LEU A 1 97 ? -3.891 5.784 25.100 1.00 89.12 97 LEU A CA 1
ATOM 740 C C . LEU A 1 97 ? -2.732 6.391 25.901 1.00 89.12 97 LEU A C 1
ATOM 742 O O . LEU A 1 97 ? -2.841 7.411 26.587 1.00 89.12 97 LEU A O 1
ATOM 746 N N . LYS A 1 98 ? -1.547 5.790 25.766 1.00 90.56 98 LYS A N 1
ATOM 747 C CA . LYS A 1 98 ? -0.325 6.305 26.398 1.00 90.56 98 LYS A CA 1
ATOM 748 C C . LYS A 1 98 ? -0.056 7.745 25.924 1.00 90.56 98 LYS A C 1
ATOM 750 O O . LYS A 1 98 ? -0.137 8.035 24.737 1.00 90.56 98 LYS A O 1
ATOM 755 N N . VAL A 1 99 ? 0.330 8.643 26.833 1.00 88.81 99 VAL A N 1
ATOM 756 C CA . VAL A 1 99 ? 0.562 10.083 26.540 1.00 88.81 99 VAL A CA 1
ATOM 757 C C . VAL A 1 99 ? 2.061 10.412 26.358 1.00 88.81 99 VAL A C 1
ATOM 759 O O . VAL A 1 99 ? 2.494 11.562 26.354 1.00 88.81 99 VAL A O 1
ATOM 762 N N . SER A 1 100 ? 2.894 9.381 26.221 1.00 86.25 100 SER A N 1
ATOM 763 C CA . SER A 1 100 ? 4.349 9.506 26.086 1.00 86.25 100 SER A CA 1
ATOM 764 C C . SER A 1 100 ? 4.762 9.519 24.614 1.00 86.25 100 SER A C 1
ATOM 766 O O . SER A 1 100 ? 4.257 8.693 23.845 1.00 86.25 100 SER A O 1
ATOM 768 N N . GLY A 1 101 ? 5.663 10.439 24.251 1.00 85.88 101 GLY A N 1
ATOM 769 C CA . GLY A 1 101 ? 6.257 10.532 22.916 1.00 85.88 101 GLY A CA 1
ATOM 770 C C . GLY A 1 101 ? 6.384 11.953 22.360 1.00 85.88 101 GLY A C 1
ATOM 771 O O . GLY A 1 101 ? 5.962 12.935 22.988 1.00 85.88 101 GLY A O 1
ATOM 772 N N . LYS A 1 102 ? 6.974 12.056 21.163 1.00 89.56 102 LYS A N 1
ATOM 773 C CA . LYS A 1 102 ? 6.980 13.282 20.334 1.00 89.56 102 LYS A CA 1
ATOM 774 C C . LYS A 1 102 ? 5.602 13.505 19.684 1.00 89.56 102 LYS A C 1
ATOM 776 O O . LYS A 1 102 ? 4.774 12.602 19.665 1.00 89.56 102 LYS A O 1
ATOM 781 N N . LYS A 1 103 ? 5.351 14.699 19.119 1.00 87.94 103 LYS A N 1
ATOM 782 C CA . LYS A 1 103 ? 4.074 15.030 18.439 1.00 87.94 103 LYS A CA 1
ATOM 783 C C . LYS A 1 103 ? 3.699 13.972 17.388 1.00 87.94 103 LYS A C 1
ATOM 785 O O . LYS A 1 103 ? 2.580 13.481 17.425 1.00 87.94 103 LYS A O 1
ATOM 790 N N . ALA A 1 104 ? 4.653 13.582 16.540 1.00 88.12 104 ALA A N 1
ATOM 791 C CA . ALA A 1 104 ? 4.453 12.579 15.492 1.00 88.12 104 ALA A CA 1
ATOM 792 C C . ALA A 1 104 ? 4.000 11.214 16.042 1.00 88.12 104 ALA A C 1
ATOM 794 O O . ALA A 1 104 ? 3.041 10.638 15.546 1.00 88.12 104 ALA A O 1
ATOM 795 N N . GLU A 1 105 ? 4.620 10.742 17.127 1.00 88.94 105 GLU A N 1
ATOM 796 C CA . GLU A 1 105 ? 4.271 9.460 17.759 1.00 88.94 105 GLU A CA 1
ATOM 797 C C . GLU A 1 105 ? 2.864 9.480 18.378 1.00 88.94 105 GLU A C 1
ATOM 799 O O . GLU A 1 105 ? 2.174 8.464 18.394 1.00 88.94 105 GLU A O 1
ATOM 804 N N . LEU A 1 106 ? 2.421 10.634 18.894 1.00 89.81 106 LEU A N 1
ATOM 805 C CA . LEU A 1 106 ? 1.055 10.801 19.401 1.00 89.81 106 LEU A CA 1
ATOM 806 C C . LEU A 1 106 ? 0.030 10.790 18.260 1.00 89.81 106 LEU A C 1
ATOM 808 O O . LEU A 1 106 ? -1.019 10.167 18.402 1.00 89.81 106 LEU A O 1
ATOM 812 N N . GLN A 1 107 ? 0.335 11.443 17.133 1.00 90.94 107 GLN A N 1
ATOM 813 C CA . GLN A 1 107 ? -0.530 11.440 15.947 1.00 90.94 107 GLN A CA 1
ATOM 814 C C . GLN A 1 107 ? -0.660 10.032 15.365 1.00 90.94 107 GLN A C 1
ATOM 816 O O . GLN A 1 107 ? -1.767 9.580 15.104 1.00 90.94 107 GLN A O 1
ATOM 821 N N . GLU A 1 108 ? 0.455 9.319 15.204 1.00 89.69 108 GLU A N 1
ATOM 822 C CA . GLU A 1 108 ? 0.464 7.941 14.708 1.00 89.69 108 GLU A CA 1
ATOM 823 C C . GLU A 1 108 ? -0.309 6.996 15.634 1.00 89.69 108 GLU A C 1
ATOM 825 O O . GLU A 1 108 ? -1.093 6.176 15.162 1.00 89.69 108 GLU A O 1
ATOM 830 N N . ARG A 1 109 ? -0.174 7.162 16.956 1.00 91.19 109 ARG A N 1
ATOM 831 C CA . ARG A 1 109 ? -0.938 6.383 17.938 1.00 91.19 109 ARG A CA 1
ATOM 832 C C . ARG A 1 109 ? -2.443 6.626 17.834 1.00 91.19 109 ARG A C 1
ATOM 834 O O . ARG A 1 109 ? -3.207 5.667 17.896 1.00 91.19 109 ARG A O 1
ATOM 841 N N . LEU A 1 110 ? -2.864 7.882 17.682 1.00 90.00 110 LEU A N 1
ATOM 842 C CA . LEU A 1 110 ? -4.275 8.222 17.485 1.00 90.00 110 LEU A CA 1
ATOM 843 C C . LEU A 1 110 ? -4.790 7.646 16.162 1.00 90.00 110 LEU A C 1
ATOM 845 O O . LEU A 1 110 ? -5.797 6.948 16.167 1.00 90.00 110 LEU A O 1
ATOM 849 N N . ARG A 1 111 ? -4.060 7.849 15.058 1.00 89.75 111 ARG A N 1
ATOM 850 C CA . ARG A 1 111 ? -4.389 7.284 13.737 1.00 89.75 111 ARG A CA 1
ATOM 851 C C . ARG A 1 111 ? -4.563 5.765 13.801 1.00 89.75 111 ARG A C 1
ATOM 853 O O . ARG A 1 111 ? -5.581 5.255 13.350 1.00 89.75 111 ARG A O 1
ATOM 860 N N . GLY A 1 112 ? -3.615 5.057 14.415 1.00 87.44 112 GLY A N 1
ATOM 861 C CA . GLY A 1 112 ? -3.684 3.604 14.576 1.00 87.44 112 GLY A CA 1
ATOM 862 C C . GLY A 1 112 ? -4.888 3.149 15.403 1.00 87.44 112 GLY A C 1
ATOM 863 O O . GLY A 1 112 ? -5.523 2.159 15.055 1.00 87.44 112 GLY A O 1
ATOM 864 N N . HIS A 1 113 ? -5.247 3.894 16.453 1.00 87.94 113 HIS A N 1
ATOM 865 C CA . HIS A 1 113 ? -6.438 3.602 17.252 1.00 87.94 113 HIS A CA 1
ATOM 866 C C . HIS A 1 113 ? -7.732 3.760 16.440 1.00 87.94 113 HIS A C 1
ATOM 868 O O . HIS A 1 113 ? -8.568 2.864 16.456 1.00 87.94 113 HIS A O 1
ATOM 874 N N . PHE A 1 114 ? -7.893 4.854 15.688 1.00 84.94 114 PHE A N 1
ATOM 875 C CA . PHE A 1 114 ? -9.087 5.056 14.854 1.00 84.94 114 PHE A CA 1
ATOM 876 C C . PHE A 1 114 ? -9.183 4.056 13.701 1.00 84.94 114 PHE A C 1
ATOM 878 O O . PHE A 1 114 ? -10.281 3.611 13.377 1.00 84.94 114 PHE A O 1
ATOM 885 N N . LEU A 1 115 ? -8.049 3.663 13.117 1.00 82.19 115 LEU A N 1
ATOM 886 C CA . LEU A 1 115 ? -8.029 2.657 12.058 1.00 82.19 115 LEU A CA 1
ATOM 887 C C . LEU A 1 115 ? -8.428 1.270 12.583 1.00 82.19 115 LEU A C 1
ATOM 889 O O . LEU A 1 115 ? -9.162 0.558 11.909 1.00 82.19 115 LEU A O 1
ATOM 893 N N . ALA A 1 116 ? -7.992 0.912 13.796 1.00 76.81 116 ALA A N 1
ATOM 894 C CA . ALA A 1 116 ? -8.367 -0.346 14.439 1.00 76.81 116 ALA A CA 1
ATOM 895 C C . ALA A 1 116 ? -9.848 -0.366 14.863 1.00 76.81 116 ALA A C 1
ATOM 897 O O . ALA A 1 116 ? -10.544 -1.340 14.610 1.00 76.81 116 ALA A O 1
ATOM 898 N N . VAL A 1 117 ? -10.356 0.725 15.449 1.00 68.38 117 VAL A N 1
ATOM 899 C CA . VAL A 1 117 ? -11.762 0.817 15.893 1.00 68.38 117 VAL A CA 1
ATOM 900 C C . VAL A 1 117 ? -12.741 0.908 14.710 1.00 68.38 117 VAL A C 1
ATOM 902 O O . VAL A 1 117 ? -13.874 0.433 14.797 1.00 68.38 117 VAL A O 1
ATOM 905 N N . GLY A 1 118 ? -12.314 1.476 13.578 1.00 54.50 118 GLY A N 1
ATOM 906 C CA . GLY A 1 118 ? -13.122 1.554 12.358 1.00 54.50 118 GLY A CA 1
ATOM 907 C C . GLY A 1 118 ? -13.437 0.197 11.718 1.00 54.50 118 GLY A C 1
ATOM 908 O O . GLY A 1 118 ? -14.405 0.106 10.967 1.00 54.50 118 GLY A O 1
ATOM 909 N N . GLN A 1 119 ? -12.676 -0.858 12.031 1.00 50.59 119 GLN A N 1
ATOM 910 C CA . GLN A 1 119 ? -12.939 -2.210 11.523 1.00 50.59 119 GLN A CA 1
ATOM 911 C C . GLN A 1 119 ? -14.084 -2.905 12.272 1.00 50.59 119 GLN A C 1
ATOM 913 O O . GLN A 1 119 ? -14.858 -3.615 11.645 1.00 50.59 119 GLN A O 1
ATOM 918 N N . ASP A 1 120 ? -14.276 -2.614 13.561 1.00 46.88 120 ASP A N 1
ATOM 919 C CA . ASP A 1 120 ? -15.361 -3.210 14.357 1.00 46.88 120 ASP A CA 1
ATOM 920 C C . ASP A 1 120 ? -16.731 -2.545 14.113 1.00 46.88 120 ASP A C 1
ATOM 922 O O . ASP A 1 120 ? -17.770 -3.072 14.503 1.00 46.88 120 ASP A O 1
ATOM 926 N N . SER A 1 121 ? -16.757 -1.369 13.474 1.00 49.19 121 SER A N 1
ATOM 927 C CA . SER A 1 121 ? -17.979 -0.563 13.297 1.00 49.19 121 SER A CA 1
ATOM 928 C C . SER A 1 121 ? -18.578 -0.643 11.887 1.00 49.19 121 SER A C 1
ATOM 930 O O . SER A 1 121 ? -19.698 -0.182 11.677 1.00 49.19 121 SER A O 1
ATOM 932 N N . ASN A 1 122 ? -17.836 -1.181 10.913 1.00 42.97 122 ASN A N 1
ATOM 933 C CA . ASN A 1 122 ? -18.176 -1.123 9.486 1.00 42.97 122 ASN A CA 1
ATOM 934 C C . ASN A 1 122 ? -18.633 -2.477 8.905 1.00 42.97 122 ASN A C 1
ATOM 936 O O . ASN A 1 122 ? -18.519 -2.708 7.706 1.00 42.97 122 ASN A O 1
ATOM 940 N N . GLU A 1 123 ? -19.156 -3.364 9.756 1.00 41.34 123 GLU A N 1
ATOM 941 C CA . GLU A 1 123 ? -19.842 -4.607 9.369 1.00 41.34 123 GLU A CA 1
ATOM 942 C C . GLU A 1 123 ? -21.330 -4.585 9.772 1.00 41.34 123 GLU A C 1
ATOM 944 O O . GLU A 1 123 ? -21.893 -5.595 10.182 1.00 41.34 123 GLU A O 1
ATOM 949 N N . MET A 1 124 ? -22.022 -3.446 9.651 1.00 47.31 124 MET A N 1
ATOM 950 C CA . MET A 1 124 ? -23.476 -3.527 9.452 1.00 47.31 124 MET A CA 1
ATOM 951 C C . MET A 1 124 ? -23.708 -3.870 7.983 1.00 47.31 124 MET A C 1
ATOM 953 O O . MET A 1 124 ? -23.830 -2.991 7.131 1.00 47.31 124 MET A O 1
ATOM 957 N N . GLN A 1 125 ? -23.674 -5.174 7.713 1.00 48.78 125 GLN A N 1
ATOM 958 C CA . GLN A 1 125 ? -23.951 -5.802 6.430 1.00 48.78 125 GLN A CA 1
ATOM 959 C C . GLN A 1 125 ? -25.267 -5.236 5.879 1.00 48.78 125 GLN A C 1
ATOM 961 O O . GLN A 1 125 ? -26.337 -5.432 6.452 1.00 48.78 125 GLN A O 1
ATOM 966 N N . GLN A 1 126 ? -25.189 -4.485 4.776 1.00 51.91 126 GLN A N 1
ATOM 967 C CA . GLN A 1 126 ? -26.380 -4.057 4.031 1.00 51.91 126 GLN A CA 1
ATOM 968 C C . GLN A 1 126 ? -27.149 -5.267 3.473 1.00 51.91 126 GLN A C 1
ATOM 970 O O . GLN A 1 126 ? -28.349 -5.167 3.227 1.00 51.91 126 GLN A O 1
ATOM 975 N N . ASP A 1 127 ? -26.478 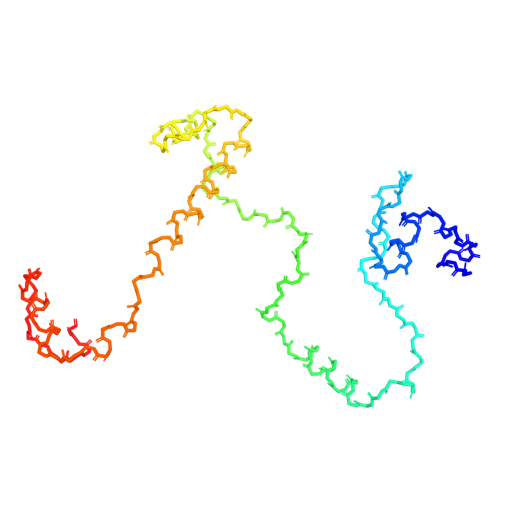-6.414 3.368 1.00 53.53 127 ASP A N 1
ATOM 976 C CA . ASP A 1 127 ? -27.001 -7.644 2.783 1.00 53.53 127 ASP A CA 1
ATOM 977 C C . ASP A 1 127 ? -27.992 -8.385 3.710 1.00 53.53 127 ASP A C 1
ATOM 979 O O . ASP A 1 127 ? -28.914 -9.037 3.220 1.00 53.53 127 ASP A O 1
ATOM 983 N N . ASP A 1 128 ? -27.901 -8.216 5.038 1.00 63.97 128 ASP A N 1
ATOM 984 C CA . ASP A 1 128 ? -28.767 -8.917 6.008 1.00 63.97 128 ASP A CA 1
ATOM 985 C C . ASP A 1 128 ? -30.256 -8.545 5.869 1.00 63.97 128 ASP A C 1
ATOM 987 O O . ASP A 1 128 ? -31.151 -9.344 6.157 1.00 63.97 128 ASP A O 1
ATOM 991 N N . PHE A 1 129 ? -30.551 -7.320 5.427 1.00 73.75 129 PHE A N 1
ATOM 992 C CA . PHE A 1 129 ? -31.928 -6.833 5.313 1.00 73.75 129 PHE A CA 1
ATOM 993 C C . PHE A 1 129 ? -32.597 -7.217 3.984 1.00 73.75 129 PHE A C 1
ATOM 995 O O . PHE A 1 129 ? -33.830 -7.212 3.911 1.00 73.75 129 PHE A O 1
ATOM 1002 N N . GLU A 1 130 ? -31.830 -7.569 2.944 1.00 77.81 130 GLU A N 1
ATOM 1003 C CA . GLU A 1 130 ? -32.393 -7.968 1.644 1.00 77.81 130 GLU A CA 1
ATOM 1004 C C . GLU A 1 130 ? -32.967 -9.394 1.673 1.00 77.81 130 GLU A C 1
ATOM 1006 O O . GLU A 1 130 ? -34.009 -9.654 1.055 1.00 77.81 130 GLU A O 1
ATOM 1011 N N . GLU A 1 131 ? -32.350 -10.296 2.443 1.00 80.75 131 GLU A N 1
ATOM 1012 C CA . GLU A 1 131 ? -32.805 -11.684 2.604 1.00 80.75 131 GLU A CA 1
ATOM 1013 C C . GLU A 1 131 ? -33.920 -11.841 3.655 1.00 80.75 131 GLU A C 1
ATOM 1015 O O . GLU A 1 131 ? -34.680 -12.816 3.618 1.00 80.75 131 GLU A O 1
ATOM 1020 N N . LEU A 1 132 ? -34.092 -10.861 4.550 1.00 82.38 132 LEU A N 1
ATOM 1021 C CA . LEU A 1 132 ? -35.099 -10.909 5.610 1.00 82.38 132 LEU A CA 1
ATOM 1022 C C . LEU A 1 132 ? -36.532 -10.825 5.039 1.00 82.38 132 LEU A C 1
ATOM 1024 O O . LEU A 1 132 ? -36.832 -9.939 4.221 1.00 82.38 132 LEU A O 1
ATOM 1028 N N . PRO A 1 133 ? -37.471 -11.702 5.450 1.00 87.06 133 PRO A N 1
ATOM 1029 C CA . PRO A 1 133 ? -38.857 -11.620 5.001 1.00 87.06 133 PRO A CA 1
ATOM 1030 C C . PRO A 1 133 ? -39.504 -10.293 5.426 1.00 87.06 133 PRO A C 1
ATOM 1032 O O . PRO A 1 133 ? -39.227 -9.735 6.487 1.00 87.06 133 PRO A O 1
ATOM 1035 N N . THR A 1 134 ? -40.417 -9.782 4.597 1.00 85.44 134 THR A N 1
ATOM 1036 C CA . THR A 1 134 ? -41.047 -8.463 4.802 1.00 85.44 134 THR A CA 1
ATOM 1037 C C . THR A 1 134 ? -41.809 -8.336 6.117 1.00 85.44 134 THR A C 1
ATOM 1039 O O . THR A 1 134 ? -41.973 -7.229 6.625 1.00 85.44 134 THR A O 1
ATOM 1042 N N . ASP A 1 135 ? -42.281 -9.453 6.666 1.00 87.44 135 ASP A N 1
ATOM 1043 C CA . ASP A 1 135 ? -43.009 -9.475 7.932 1.00 87.44 135 ASP A CA 1
ATOM 1044 C C . ASP A 1 135 ? -42.070 -9.248 9.123 1.00 87.44 135 ASP A C 1
ATOM 1046 O O . ASP A 1 135 ? -42.422 -8.521 10.052 1.00 87.44 135 ASP A O 1
ATOM 1050 N N . GLU A 1 136 ? -40.850 -9.783 9.064 1.00 89.12 136 GLU A N 1
ATOM 1051 C CA . GLU A 1 136 ? -39.821 -9.556 10.081 1.00 89.12 136 GLU A CA 1
ATOM 1052 C C . GLU A 1 136 ? -39.255 -8.133 9.988 1.00 89.12 136 GLU A C 1
ATOM 1054 O O . GLU A 1 136 ? -39.114 -7.471 11.017 1.00 89.12 136 GLU A O 1
ATOM 1059 N N . LEU A 1 137 ? -39.062 -7.599 8.773 1.00 88.44 137 LEU A N 1
ATOM 1060 C CA . LEU A 1 137 ? -38.694 -6.187 8.570 1.00 88.44 137 LEU A CA 1
ATOM 1061 C C . LEU A 1 137 ? -39.699 -5.242 9.246 1.00 88.44 137 LEU A C 1
ATOM 1063 O O . LEU A 1 137 ? -39.314 -4.350 10.002 1.00 88.44 137 LEU A O 1
ATOM 1067 N N . LYS A 1 138 ? -41.003 -5.482 9.056 1.00 88.62 138 LYS A N 1
ATOM 1068 C CA . LYS A 1 138 ? -42.060 -4.681 9.693 1.00 88.62 138 LYS A CA 1
ATOM 1069 C C . LYS A 1 138 ? -42.048 -4.795 11.214 1.00 88.62 138 LYS A C 1
ATOM 1071 O O . LYS A 1 138 ? -42.253 -3.790 11.894 1.00 88.62 138 LYS A O 1
ATOM 1076 N N . GLN A 1 139 ? -41.796 -5.983 11.764 1.00 89.94 139 GLN A N 1
ATOM 1077 C CA . GLN A 1 139 ? -41.678 -6.162 13.214 1.00 89.94 139 GLN A CA 1
ATOM 1078 C C . GLN A 1 139 ? -40.485 -5.386 13.782 1.00 89.94 139 GLN A C 1
ATOM 1080 O O . GLN A 1 139 ? -40.623 -4.728 14.817 1.00 89.94 139 GLN A O 1
ATOM 1085 N N . ILE A 1 140 ? -39.346 -5.375 13.084 1.00 89.12 140 ILE A N 1
ATOM 1086 C CA . ILE A 1 140 ? -38.173 -4.582 13.476 1.00 89.12 140 ILE A CA 1
ATOM 1087 C C . ILE A 1 140 ? -38.504 -3.084 13.449 1.00 89.12 140 ILE A C 1
ATOM 1089 O O . ILE A 1 140 ? -38.202 -2.382 14.416 1.00 89.12 140 ILE A O 1
ATOM 1093 N N . CYS A 1 141 ? -39.191 -2.593 12.414 1.00 89.75 141 CYS A N 1
ATOM 1094 C CA . CYS A 1 141 ? -39.650 -1.202 12.361 1.00 89.75 141 CYS A CA 1
ATOM 1095 C C . CYS A 1 141 ? -40.544 -0.858 13.562 1.00 89.75 141 CYS A C 1
ATOM 1097 O O . CYS A 1 141 ? -40.275 0.120 14.259 1.00 89.75 141 CYS A O 1
ATOM 1099 N N . VAL A 1 142 ? -41.533 -1.701 13.878 1.00 91.75 142 VAL A N 1
ATOM 1100 C CA . VAL A 1 142 ? -42.440 -1.490 15.019 1.00 91.75 142 VAL A CA 1
ATOM 1101 C C . VAL A 1 142 ? -41.686 -1.488 16.350 1.00 91.75 142 VAL A C 1
ATOM 1103 O O . VAL A 1 142 ? -41.908 -0.603 17.175 1.00 91.75 142 VAL A O 1
ATOM 1106 N N . THR A 1 143 ? -40.758 -2.429 16.563 1.00 92.88 143 THR A N 1
ATOM 1107 C CA . THR A 1 143 ? -39.959 -2.485 17.806 1.00 92.88 143 THR A CA 1
ATOM 1108 C C . THR A 1 143 ? -39.084 -1.249 18.011 1.00 92.88 143 THR A C 1
ATOM 1110 O O . THR A 1 143 ? -38.834 -0.854 19.148 1.00 92.88 143 THR A O 1
ATOM 1113 N N . ARG A 1 144 ? -38.663 -0.602 16.920 1.00 88.94 144 ARG A N 1
ATOM 1114 C CA . ARG A 1 144 ? -37.892 0.649 16.934 1.00 88.94 144 ARG A CA 1
ATOM 1115 C C . ARG A 1 144 ? -38.769 1.906 16.916 1.00 88.94 144 ARG A C 1
ATOM 1117 O O . ARG A 1 144 ? -38.233 3.011 16.899 1.00 88.94 144 ARG A O 1
ATOM 1124 N N . GLY A 1 145 ? -40.095 1.757 16.924 1.00 88.12 1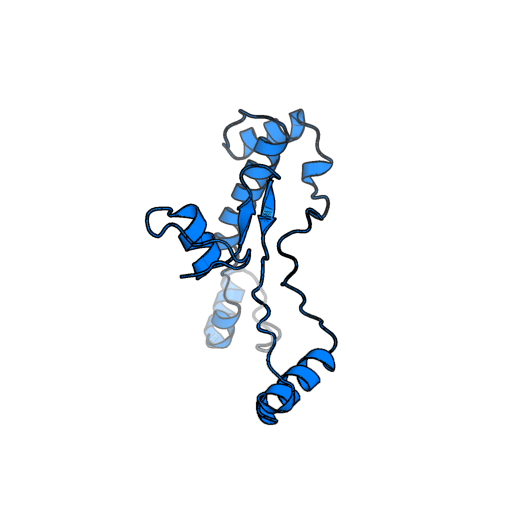45 GLY A N 1
ATOM 1125 C CA . GLY A 1 145 ? -41.043 2.872 16.878 1.00 88.12 145 GLY A CA 1
ATOM 1126 C C . GLY A 1 145 ? -41.135 3.569 15.516 1.00 88.12 145 GLY A C 1
ATOM 1127 O O . GLY A 1 145 ? -41.574 4.715 15.448 1.00 88.12 145 GLY A O 1
ATOM 1128 N N . LEU A 1 146 ? -40.710 2.902 14.440 1.00 87.25 146 LEU A N 1
ATOM 1129 C CA . LEU A 1 146 ? -40.838 3.369 13.060 1.00 87.25 146 LEU A CA 1
ATOM 1130 C C . LEU A 1 146 ? -42.168 2.895 12.456 1.00 87.25 146 LEU A C 1
ATOM 1132 O O . LEU A 1 146 ? -42.691 1.840 12.817 1.00 87.25 146 LEU A O 1
ATOM 1136 N N . SER A 1 147 ? -42.712 3.674 11.517 1.00 84.19 147 SER A N 1
ATOM 1137 C CA . SER A 1 147 ? -43.940 3.301 10.808 1.00 84.19 147 SER A CA 1
ATOM 1138 C C . SER A 1 147 ? -43.696 2.065 9.928 1.00 84.19 147 SER A C 1
ATOM 1140 O O . SER A 1 147 ? -42.765 2.090 9.124 1.00 84.19 147 SER A O 1
ATOM 1142 N N . PRO A 1 148 ? -44.516 1.003 10.029 1.00 83.00 148 PRO A N 1
ATOM 1143 C CA . PRO A 1 148 ? -44.391 -0.188 9.185 1.00 83.00 148 PRO A CA 1
ATOM 1144 C C . PRO A 1 148 ? -45.010 -0.012 7.787 1.00 83.00 148 PRO A C 1
ATOM 1146 O O . PRO A 1 148 ? -45.005 -0.952 6.985 1.00 83.00 148 PRO A O 1
ATOM 1149 N N . ASP A 1 149 ? -45.581 1.160 7.500 1.00 80.31 149 ASP A N 1
ATOM 1150 C CA . ASP A 1 149 ? -46.269 1.438 6.245 1.00 80.31 149 ASP A CA 1
ATOM 1151 C C . ASP A 1 149 ? -45.280 1.920 5.177 1.00 80.31 149 ASP A C 1
ATOM 1153 O O . ASP A 1 149 ? -44.886 3.084 5.131 1.00 80.31 149 ASP A O 1
ATOM 1157 N N . GLY A 1 150 ? -44.887 1.001 4.293 1.00 76.56 150 GLY A N 1
ATOM 1158 C CA . GLY A 1 150 ? -43.981 1.263 3.179 1.00 76.56 150 GLY A CA 1
ATOM 1159 C C . GLY A 1 150 ? -43.838 0.060 2.245 1.00 76.56 150 GLY A C 1
ATOM 1160 O O . GLY A 1 150 ? -44.168 -1.075 2.593 1.00 76.56 150 GLY A O 1
ATOM 1161 N N . THR A 1 151 ? -43.357 0.302 1.022 1.00 77.94 151 THR A N 1
ATOM 1162 C CA . THR A 1 151 ? -42.838 -0.785 0.166 1.00 77.94 151 THR A CA 1
ATOM 1163 C C . THR A 1 151 ? -41.481 -1.242 0.703 1.00 77.94 151 THR A C 1
ATOM 1165 O O . THR A 1 151 ? -40.836 -0.478 1.402 1.00 77.94 151 THR A O 1
ATOM 1168 N N . ARG A 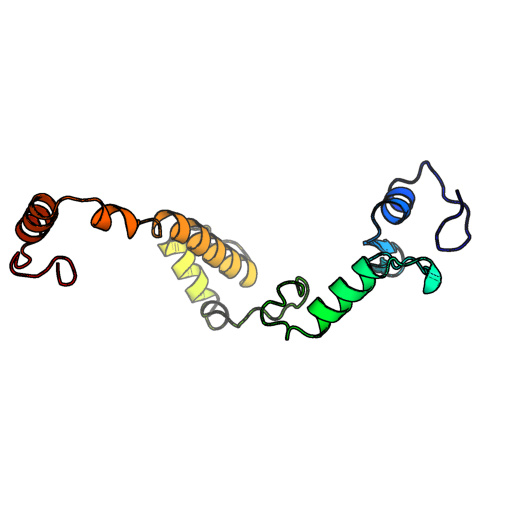1 152 ? -40.994 -2.444 0.363 1.00 74.88 152 ARG A N 1
ATOM 1169 C CA . ARG A 1 152 ? -39.687 -2.951 0.847 1.00 74.88 152 ARG A CA 1
ATOM 1170 C C . ARG A 1 152 ? -38.502 -2.007 0.576 1.00 74.88 152 ARG A C 1
ATOM 1172 O O . ARG A 1 152 ? -37.529 -2.054 1.295 1.00 74.88 152 ARG A O 1
ATOM 1179 N N . LYS A 1 153 ? -38.587 -1.152 -0.451 1.00 73.06 153 LYS A N 1
ATOM 1180 C CA . LYS A 1 153 ? -37.574 -0.118 -0.746 1.00 73.06 153 LYS A CA 1
ATOM 1181 C C . LYS A 1 153 ? -37.683 1.134 0.137 1.00 73.06 153 LYS A C 1
ATOM 1183 O O . LYS A 1 153 ? -36.813 1.991 0.081 1.00 73.06 153 LYS A O 1
ATOM 1188 N N . ALA A 1 154 ? -38.806 1.287 0.831 1.00 63.53 154 ALA A N 1
ATOM 1189 C CA . ALA A 1 154 ? -39.147 2.409 1.699 1.00 63.53 154 ALA A CA 1
ATOM 1190 C C . ALA A 1 154 ? -39.185 2.020 3.192 1.00 63.53 154 ALA A C 1
ATOM 1192 O O . ALA A 1 154 ? -39.388 2.903 4.022 1.00 63.53 154 ALA A O 1
ATOM 1193 N N . LEU A 1 155 ? -39.034 0.726 3.500 1.00 61.12 155 LEU A N 1
ATOM 1194 C CA . LEU A 1 155 ? -38.769 0.163 4.827 1.00 61.12 155 LEU A CA 1
ATOM 1195 C C . LEU A 1 155 ? -37.260 -0.028 4.976 1.00 61.12 155 LEU A C 1
ATOM 1197 O O . LEU A 1 155 ? -36.762 0.216 6.094 1.00 61.12 155 LEU A O 1
#

Foldseek 3Di:
DQDPVRHDQDPVDPLSVCCRPQAFRQDPVPSDTGDPDDDDPDDPVVDDPVNVVVVVVVVPPPCPDPPVCPDDPPDPCDPLNPDDLVVLLVVCVVVVHDSDDDSVVSSVSVVVVCVVVVVVVPPPPPVVLVPDDLVVVLVVCVVVVHHSPDDSVGD

pLDDT: mean 75.79, std 14.64, range [40.72, 93.38]

Organism: NCBI:txid122233

Secondary structure (DSSP, 8-state):
-B-TTSSBP-TT-HHHHHHHHH--PBPTTT-PBP-SS------GGGS-HHHHHHHHHHHHS--TT----TT-------HHHHS-HHHHHHHHHHTT----S-HHHHHHHHHHHHHHHHHHHS---TTHHHHS-HHHHHHHHHHTT----S-TTT-

Radius of gyration: 28.12 Å; chains: 1; bounding box: 79×38×60 Å

InterPro domains:
  IPR003034 SAP domain [PF02037] (80-114)
  IPR003034 SAP domain [PS50800] (80-114)
  IPR003034 SAP domain [PS50800] (129-155)
  IPR003034 SAP domain [SM00513] (80-114)
  IPR036361 SAP domain superfamily [G3DSA:1.10.720.30] (57-120)
  IPR036361 SAP domain superfamily [SSF68906] (74-114)